Protein AF-A0A166RCP7-F1 (afdb_monomer_lite)

Structure (mmCIF, N/CA/C/O backbone):
data_AF-A0A166RCP7-F1
#
_entry.id   AF-A0A166RCP7-F1
#
loop_
_atom_site.group_PDB
_atom_site.id
_atom_site.type_symbol
_atom_site.label_atom_id
_atom_site.label_alt_id
_atom_site.label_comp_id
_atom_site.label_asym_id
_atom_site.label_entity_id
_atom_site.label_seq_id
_atom_site.pdbx_PDB_ins_code
_atom_site.Cartn_x
_atom_site.Cartn_y
_atom_site.Cartn_z
_atom_site.occupancy
_atom_site.B_iso_or_equiv
_atom_site.auth_seq_id
_atom_site.auth_comp_id
_atom_site.auth_asym_id
_atom_site.auth_atom_id
_atom_site.pdbx_PDB_model_num
ATOM 1 N N . MET A 1 1 ? 8.642 -29.455 25.732 1.00 51.03 1 MET A N 1
ATOM 2 C CA . MET A 1 1 ? 8.238 -28.067 26.055 1.00 51.03 1 MET A CA 1
ATOM 3 C C . MET A 1 1 ? 9.456 -27.176 25.971 1.00 51.03 1 MET A C 1
ATOM 5 O O . MET A 1 1 ? 10.391 -27.361 26.748 1.00 51.03 1 MET A O 1
ATOM 9 N N . THR A 1 2 ? 9.468 -26.268 25.002 1.00 70.94 2 THR A N 1
ATOM 10 C CA . THR A 1 2 ? 10.613 -25.380 24.764 1.00 70.94 2 THR A CA 1
ATOM 11 C C . THR A 1 2 ? 10.552 -24.168 25.699 1.00 70.94 2 THR A C 1
ATOM 13 O O . THR A 1 2 ? 9.529 -23.903 26.333 1.00 70.94 2 THR A O 1
ATOM 16 N N . GLN A 1 3 ? 11.653 -23.428 25.836 1.00 68.94 3 GLN A N 1
ATOM 17 C CA . GLN A 1 3 ? 11.692 -22.219 26.668 1.00 68.94 3 GLN A CA 1
ATOM 18 C C . GLN A 1 3 ? 10.694 -21.146 26.188 1.00 68.94 3 GLN A C 1
ATOM 20 O O . GLN A 1 3 ? 10.140 -20.436 27.023 1.00 68.94 3 GLN A O 1
ATOM 25 N N . GLY A 1 4 ? 10.387 -21.103 24.883 1.00 72.62 4 GLY A N 1
ATOM 26 C CA . GLY A 1 4 ? 9.393 -20.196 24.293 1.00 72.62 4 GLY A CA 1
ATOM 27 C C . GLY A 1 4 ? 7.947 -20.468 24.730 1.00 72.62 4 GLY A C 1
ATOM 28 O O . GLY A 1 4 ? 7.191 -19.526 24.966 1.00 72.62 4 GLY A O 1
ATOM 29 N N . ASP A 1 5 ? 7.578 -21.737 24.946 1.00 70.12 5 ASP A N 1
ATOM 30 C CA . ASP A 1 5 ? 6.219 -22.109 25.380 1.00 70.12 5 ASP A CA 1
ATOM 31 C C . ASP A 1 5 ? 5.887 -21.572 26.781 1.00 70.12 5 ASP A C 1
ATOM 33 O O . ASP A 1 5 ? 4.734 -21.259 27.094 1.00 70.12 5 ASP A O 1
ATOM 37 N N . ARG A 1 6 ? 6.902 -21.458 27.650 1.00 77.12 6 ARG A N 1
ATOM 38 C CA . ARG A 1 6 ? 6.726 -20.990 29.034 1.00 77.12 6 ARG A CA 1
ATOM 39 C C . ARG A 1 6 ? 6.518 -19.481 29.092 1.00 77.12 6 ARG A C 1
ATOM 41 O O . ARG A 1 6 ? 5.675 -19.014 29.856 1.00 77.12 6 ARG A O 1
ATOM 48 N N . THR A 1 7 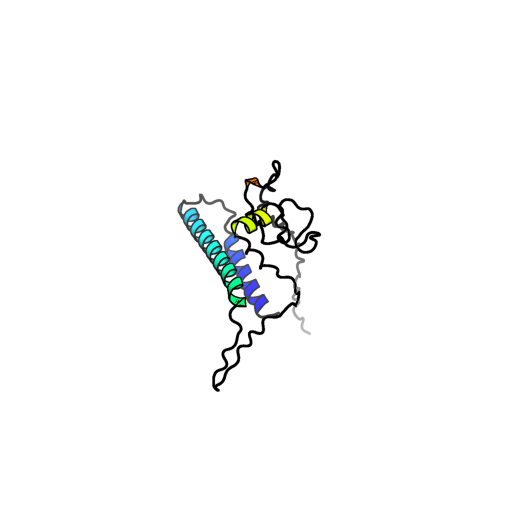? 7.246 -18.722 28.277 1.00 77.69 7 THR A N 1
ATOM 49 C CA . THR A 1 7 ? 7.087 -17.266 28.171 1.00 77.69 7 THR A CA 1
ATOM 50 C C . THR A 1 7 ? 5.742 -16.899 27.559 1.00 77.69 7 THR A C 1
ATOM 52 O O . THR A 1 7 ? 5.064 -16.021 28.088 1.00 77.69 7 THR A O 1
ATOM 55 N N . PHE A 1 8 ? 5.302 -17.619 26.523 1.00 73.75 8 PHE A N 1
ATOM 56 C CA . PHE A 1 8 ? 4.001 -17.378 25.899 1.00 73.75 8 PHE A CA 1
ATOM 57 C C . PHE A 1 8 ? 2.831 -17.665 26.854 1.00 73.75 8 PHE A C 1
ATOM 59 O O . PHE A 1 8 ? 1.933 -16.837 26.996 1.00 73.75 8 PHE A O 1
ATOM 66 N N . LYS A 1 9 ? 2.870 -18.780 27.604 1.00 73.50 9 LYS A N 1
ATOM 67 C CA . LYS A 1 9 ? 1.862 -19.062 28.646 1.00 73.50 9 LYS A CA 1
ATOM 68 C C . LYS A 1 9 ? 1.850 -18.013 29.759 1.00 73.50 9 LYS A C 1
ATOM 70 O O . LYS A 1 9 ? 0.776 -17.620 30.207 1.00 73.50 9 LYS A O 1
ATOM 75 N N . LYS A 1 10 ? 3.019 -17.532 30.197 1.00 76.31 10 LYS A N 1
ATOM 76 C CA . LYS A 1 10 ? 3.109 -16.485 31.228 1.00 76.31 10 LYS A CA 1
ATOM 77 C C . LYS A 1 10 ? 2.517 -15.155 30.745 1.00 76.31 10 LYS A C 1
ATOM 79 O O . LYS A 1 10 ? 1.823 -14.495 31.516 1.00 76.31 10 LYS A O 1
ATOM 84 N N . PHE A 1 11 ? 2.739 -14.807 29.477 1.00 74.56 11 PHE A N 1
ATOM 85 C CA . PHE A 1 11 ? 2.149 -13.632 28.833 1.00 74.56 11 PHE A CA 1
ATOM 86 C C . PHE A 1 11 ? 0.621 -13.749 28.711 1.00 74.56 11 PHE A C 1
ATOM 88 O O . PHE A 1 11 ? -0.098 -12.845 29.133 1.00 74.56 11 PHE A O 1
ATOM 95 N N . MET A 1 12 ? 0.113 -14.897 28.247 1.00 76.56 12 MET A N 1
ATOM 96 C CA . MET A 1 12 ? -1.331 -15.142 28.140 1.00 76.56 12 MET A CA 1
ATOM 97 C C . MET A 1 12 ? -2.045 -15.139 29.502 1.00 76.56 12 MET A C 1
ATOM 99 O O . MET A 1 12 ? -3.155 -14.622 29.599 1.00 76.56 12 MET A O 1
ATOM 103 N N . CYS A 1 13 ? -1.408 -15.625 30.576 1.00 74.12 13 CYS A N 1
ATOM 104 C CA . CYS A 1 13 ? -1.961 -15.503 31.932 1.00 74.12 13 CYS A CA 1
ATOM 105 C C . CYS A 1 13 ? -2.069 -14.045 32.410 1.00 74.12 13 CYS A C 1
ATOM 107 O O . CYS A 1 13 ? -3.037 -13.705 33.086 1.00 74.12 13 CYS A O 1
ATOM 109 N N . HIS A 1 14 ? -1.109 -13.177 32.065 1.00 65.38 14 HIS A N 1
ATOM 110 C CA . HIS A 1 14 ? -1.189 -11.750 32.412 1.00 65.38 14 HIS A CA 1
ATOM 111 C C . HIS A 1 14 ? -2.295 -11.027 31.631 1.00 65.38 14 HIS A C 1
ATOM 113 O O . HIS A 1 14 ? -3.020 -10.219 32.206 1.00 65.38 14 HIS A O 1
ATOM 119 N N . LEU A 1 15 ? -2.476 -11.358 30.350 1.00 65.75 15 LEU A N 1
ATOM 120 C CA . LEU A 1 15 ? -3.559 -10.812 29.522 1.00 65.75 15 LEU A CA 1
ATOM 121 C C . LEU A 1 15 ? -4.949 -11.287 29.964 1.00 65.75 15 LEU A C 1
ATOM 123 O O . LEU A 1 15 ? -5.891 -10.498 29.970 1.00 65.75 15 LEU A O 1
ATOM 127 N N . GLY A 1 16 ? -5.076 -12.553 30.373 1.00 61.12 16 GLY A N 1
ATOM 128 C CA . GLY A 1 16 ? -6.328 -13.099 30.898 1.00 61.12 16 GLY A CA 1
ATOM 129 C C . GLY A 1 16 ? -6.768 -12.415 32.193 1.00 61.12 16 GLY A C 1
ATOM 130 O O . GLY A 1 16 ? -7.925 -12.032 32.313 1.00 61.12 16 GLY A O 1
ATOM 131 N N . ALA A 1 17 ? -5.842 -12.178 33.128 1.00 57.41 17 ALA A N 1
ATOM 132 C CA . ALA A 1 17 ? -6.155 -11.513 34.395 1.00 57.41 17 ALA A CA 1
ATOM 133 C C . ALA A 1 17 ? -6.584 -10.041 34.226 1.00 57.41 17 ALA A C 1
ATOM 135 O O . ALA A 1 17 ? -7.369 -9.540 35.027 1.00 57.41 17 ALA A O 1
ATOM 136 N N . ALA A 1 18 ? -6.120 -9.359 33.173 1.00 57.00 18 ALA A N 1
ATOM 137 C CA . ALA A 1 18 ? -6.492 -7.973 32.894 1.00 57.00 18 ALA A CA 1
ATOM 138 C C . ALA A 1 18 ? -7.896 -7.821 32.270 1.00 57.00 18 ALA A C 1
ATOM 140 O O . ALA A 1 18 ? -8.521 -6.775 32.424 1.00 57.00 18 ALA A O 1
ATOM 141 N N . ASN A 1 19 ? -8.418 -8.852 31.594 1.00 56.25 19 ASN A N 1
ATOM 142 C CA . ASN A 1 19 ? -9.693 -8.768 30.869 1.00 56.25 19 ASN A CA 1
ATOM 143 C C . ASN A 1 19 ? -10.926 -9.210 31.678 1.00 56.25 19 ASN A C 1
ATOM 145 O O . ASN A 1 19 ? -12.051 -8.895 31.289 1.00 56.25 19 ASN A O 1
ATOM 149 N N . THR A 1 20 ? -10.760 -9.886 32.819 1.00 50.34 20 THR A N 1
ATOM 150 C CA . THR A 1 20 ? -11.892 -10.443 33.591 1.00 50.34 20 THR A CA 1
ATOM 151 C C . THR A 1 20 ? -12.658 -9.409 34.434 1.00 50.34 20 THR A C 1
ATOM 153 O O . THR A 1 20 ? -13.700 -9.731 34.994 1.00 50.34 20 THR A O 1
ATOM 156 N N . CYS A 1 21 ? -12.222 -8.146 34.494 1.00 50.62 21 CYS A N 1
ATOM 157 C CA . CYS A 1 21 ? -12.929 -7.087 35.236 1.00 50.62 21 CYS A CA 1
ATOM 158 C C . CYS A 1 21 ? -13.909 -6.245 34.392 1.00 50.62 21 CYS A C 1
ATOM 160 O O . CYS A 1 21 ? -14.470 -5.278 34.901 1.00 50.62 21 CYS A O 1
ATOM 162 N N . LEU A 1 22 ? -14.148 -6.581 33.119 1.00 52.34 22 LEU A N 1
ATOM 163 C CA . LEU A 1 22 ? -14.926 -5.732 32.198 1.00 52.34 22 LEU A CA 1
ATOM 164 C C . LEU A 1 22 ? -16.433 -6.043 32.092 1.00 52.34 22 LEU A C 1
ATOM 166 O O . LEU A 1 22 ? -17.098 -5.465 31.234 1.00 52.34 22 LEU A O 1
ATOM 170 N N . ILE A 1 23 ? -17.001 -6.902 32.950 1.00 53.88 23 ILE A N 1
ATOM 171 C CA . ILE A 1 23 ? -18.429 -7.298 32.860 1.00 53.88 23 ILE A CA 1
ATOM 172 C C . ILE A 1 23 ? -19.357 -6.595 33.867 1.00 53.88 23 ILE A C 1
ATOM 174 O O . ILE A 1 23 ? -20.571 -6.750 33.794 1.00 53.88 23 ILE A O 1
ATOM 178 N N . ALA A 1 24 ? -18.828 -5.771 34.772 1.00 52.94 24 ALA A N 1
ATOM 179 C CA . ALA A 1 24 ? -19.637 -4.867 35.589 1.00 52.94 24 ALA A CA 1
ATOM 180 C C . ALA A 1 24 ? -19.441 -3.457 35.043 1.00 52.94 24 ALA A C 1
ATOM 182 O O . ALA A 1 24 ? -18.377 -2.894 35.248 1.00 52.94 24 ALA A O 1
ATOM 183 N N . THR A 1 25 ? -20.416 -2.911 34.308 1.00 58.22 25 THR A N 1
ATOM 184 C CA . THR A 1 25 ? -20.320 -1.596 33.651 1.00 58.22 25 THR A CA 1
ATOM 185 C C . THR A 1 25 ? -19.985 -0.488 34.658 1.00 58.22 25 THR A C 1
ATOM 187 O O . THR A 1 25 ? -20.889 -0.028 35.365 1.00 58.22 25 THR A O 1
ATOM 190 N N . PRO A 1 26 ? -18.736 0.011 34.721 1.00 53.81 26 PRO A N 1
ATOM 191 C CA . PRO A 1 26 ? -18.435 1.209 35.474 1.00 53.81 26 PRO A CA 1
ATOM 192 C C . PRO A 1 26 ? -18.793 2.391 34.571 1.00 53.81 26 PRO A C 1
ATOM 194 O O . PRO A 1 26 ? -18.581 2.354 33.354 1.00 53.81 26 PRO A O 1
ATOM 197 N N . LYS A 1 27 ? -19.325 3.470 35.147 1.00 57.53 27 LYS A N 1
ATOM 198 C CA . LYS A 1 27 ? -19.347 4.769 34.466 1.00 57.53 27 LYS A CA 1
ATOM 199 C C . LYS A 1 27 ? -17.886 5.119 34.172 1.00 57.53 27 LYS A C 1
ATOM 201 O O . LYS A 1 27 ? -17.192 5.549 35.086 1.00 57.53 27 LYS A O 1
ATOM 206 N N . LYS A 1 28 ? -17.413 4.850 32.948 1.00 53.53 28 LYS A N 1
ATOM 207 C CA . LYS A 1 28 ? -16.032 5.110 32.522 1.00 53.53 28 LYS A CA 1
ATOM 208 C C . LYS A 1 28 ? -15.738 6.577 32.784 1.00 53.53 28 LYS A C 1
ATOM 210 O O . LYS A 1 28 ? -16.261 7.458 32.100 1.00 53.53 28 LYS A O 1
ATOM 215 N N . THR A 1 29 ? -14.963 6.834 33.823 1.00 60.25 29 THR A N 1
ATOM 216 C CA . THR A 1 29 ? -14.491 8.170 34.139 1.00 60.25 29 THR A CA 1
ATOM 217 C C . THR A 1 29 ? -13.557 8.593 33.008 1.00 60.25 29 THR A C 1
ATOM 219 O O . THR A 1 29 ? -12.846 7.784 32.415 1.00 60.25 29 THR A O 1
ATOM 222 N N . GLN A 1 30 ? -13.590 9.872 32.637 1.00 70.06 30 GLN A N 1
ATOM 223 C CA . GLN A 1 30 ? -12.838 10.441 31.508 1.00 70.06 30 GLN A CA 1
ATOM 224 C C . GLN A 1 30 ? -11.327 10.109 31.532 1.00 70.06 30 GLN A C 1
ATOM 226 O O . GLN A 1 30 ? -10.663 10.110 30.493 1.00 70.06 30 GLN A O 1
ATOM 231 N N . THR A 1 31 ? -10.793 9.808 32.716 1.00 71.44 31 THR A N 1
ATOM 232 C CA . THR A 1 31 ? -9.429 9.332 32.970 1.00 71.44 31 THR A CA 1
ATOM 233 C C . THR A 1 31 ? -9.120 7.995 32.297 1.00 71.44 31 THR A C 1
ATOM 235 O O . THR A 1 31 ? -8.039 7.856 31.726 1.00 71.44 31 THR A O 1
ATOM 238 N N . ASP A 1 32 ? -10.073 7.061 32.253 1.00 80.88 32 ASP A N 1
ATOM 239 C CA . ASP A 1 32 ? -9.877 5.738 31.644 1.00 80.88 32 ASP A CA 1
ATOM 240 C C . ASP A 1 32 ? -9.704 5.839 30.127 1.00 80.88 32 ASP A C 1
ATOM 242 O O . ASP A 1 32 ? -8.910 5.118 29.526 1.00 80.88 32 ASP A O 1
ATOM 246 N N . TYR A 1 33 ? -10.404 6.785 29.493 1.00 83.94 33 TYR A N 1
ATOM 247 C CA . TYR A 1 33 ? -10.265 7.015 28.057 1.00 83.94 33 TYR A CA 1
ATOM 248 C C . TYR A 1 33 ? -8.898 7.603 27.693 1.00 83.94 33 TYR A C 1
ATOM 250 O O . TYR A 1 33 ? -8.322 7.235 26.670 1.00 83.94 33 TYR A O 1
ATOM 258 N N . LYS A 1 34 ? -8.359 8.511 28.519 1.00 89.12 34 LYS A N 1
ATOM 259 C CA . LYS A 1 34 ? -7.003 9.036 28.305 1.00 89.12 34 LYS A CA 1
ATOM 260 C C . LYS A 1 34 ? -5.968 7.921 28.424 1.00 89.12 34 LYS A C 1
ATOM 262 O O . LYS A 1 34 ? -5.148 7.789 27.526 1.00 89.12 34 LYS A O 1
ATOM 267 N N . LEU A 1 35 ? -6.066 7.094 29.465 1.00 90.25 35 LEU A N 1
ATOM 268 C CA . LEU A 1 35 ? -5.145 5.979 29.675 1.00 90.25 35 LEU A CA 1
ATOM 269 C C . LEU A 1 35 ? -5.204 4.959 28.529 1.00 90.25 35 LEU A C 1
ATOM 271 O O . LEU A 1 35 ? -4.166 4.535 28.029 1.00 90.25 35 LEU A O 1
ATOM 275 N N . TRP A 1 36 ? -6.408 4.621 28.058 1.00 91.50 36 TRP A N 1
ATOM 276 C CA . TRP A 1 36 ? -6.580 3.726 26.914 1.00 91.50 36 TRP A CA 1
ATOM 277 C C . TRP A 1 36 ? -5.938 4.280 25.636 1.00 91.50 36 TRP A C 1
ATOM 279 O O . TRP A 1 36 ? -5.266 3.538 24.926 1.00 91.50 36 TRP A O 1
ATOM 289 N N . LYS A 1 37 ? -6.087 5.582 25.353 1.00 91.94 37 LYS A N 1
ATOM 290 C CA . LYS A 1 37 ? -5.453 6.200 24.179 1.00 91.94 37 LYS A CA 1
ATOM 291 C C . LYS A 1 37 ? -3.930 6.134 24.236 1.00 91.94 37 LYS A C 1
ATOM 293 O O . LYS A 1 37 ? -3.323 5.754 23.243 1.00 91.94 37 LYS A O 1
ATOM 298 N N . GLU A 1 38 ? -3.330 6.463 25.379 1.00 94.12 38 GLU A N 1
ATOM 299 C CA . GLU A 1 38 ? -1.875 6.345 25.568 1.00 94.12 38 GLU A CA 1
ATOM 300 C C . GLU A 1 38 ? -1.407 4.898 25.359 1.00 94.12 38 GLU A C 1
ATOM 302 O O . GLU A 1 38 ? -0.392 4.644 24.713 1.00 94.12 38 GLU A O 1
ATOM 307 N N . GLN A 1 39 ? -2.189 3.925 25.836 1.00 91.06 39 GLN A N 1
ATOM 308 C CA . GLN A 1 39 ? -1.880 2.514 25.642 1.00 91.06 39 GLN A CA 1
ATOM 309 C C . GLN A 1 39 ? -1.967 2.088 24.167 1.00 91.06 39 GLN A C 1
ATOM 311 O O . GLN A 1 39 ? -1.101 1.349 23.705 1.00 91.06 39 GLN A O 1
ATOM 316 N N . VAL A 1 40 ? -2.968 2.565 23.419 1.00 91.62 40 VAL A N 1
ATOM 317 C CA . VAL A 1 40 ? -3.080 2.321 21.969 1.00 91.62 40 VAL A CA 1
ATOM 318 C C . VAL A 1 40 ? -1.901 2.944 21.220 1.00 91.62 40 VAL A C 1
ATOM 320 O O . VAL A 1 40 ? -1.273 2.255 20.424 1.00 91.62 40 VAL A O 1
ATOM 323 N N . HIS A 1 41 ? -1.538 4.192 21.534 1.00 95.06 41 HIS A N 1
ATOM 324 C CA . HIS A 1 41 ? -0.366 4.850 20.946 1.00 95.06 41 HIS A CA 1
ATOM 325 C C . HIS A 1 41 ? 0.926 4.062 21.196 1.00 95.06 41 HIS A C 1
ATOM 327 O O . HIS A 1 41 ? 1.705 3.841 20.273 1.00 95.06 41 HIS A O 1
ATOM 333 N N . CYS A 1 42 ? 1.122 3.563 22.418 1.00 93.19 42 CYS A N 1
ATOM 334 C CA . CYS A 1 42 ? 2.284 2.745 22.755 1.00 93.19 42 CYS A CA 1
ATOM 335 C C . CYS A 1 42 ? 2.344 1.437 21.939 1.00 93.19 42 CYS A C 1
ATOM 337 O O . CYS A 1 42 ? 3.426 1.005 21.539 1.00 93.19 42 CYS A O 1
ATOM 339 N N . ILE A 1 43 ? 1.192 0.811 21.666 1.00 92.00 43 ILE A N 1
ATOM 340 C CA . ILE A 1 43 ? 1.115 -0.395 20.828 1.00 92.00 43 ILE A CA 1
ATOM 341 C C . ILE A 1 43 ? 1.460 -0.067 19.372 1.00 92.00 43 ILE A C 1
ATOM 343 O O . ILE A 1 43 ? 2.245 -0.798 18.766 1.00 92.00 43 ILE A O 1
ATOM 347 N N . ASP A 1 44 ? 0.923 1.023 18.823 1.00 92.50 44 ASP A N 1
ATOM 348 C CA . ASP A 1 44 ? 1.220 1.449 17.452 1.00 92.50 44 ASP A CA 1
ATOM 349 C C . ASP A 1 44 ? 2.716 1.751 17.273 1.00 92.50 44 ASP A C 1
ATOM 351 O O . ASP A 1 44 ? 3.338 1.251 16.332 1.00 92.50 44 ASP A O 1
ATOM 355 N N . ASP A 1 45 ? 3.333 2.467 18.218 1.00 90.69 45 ASP A N 1
ATOM 356 C CA . ASP A 1 45 ? 4.774 2.747 18.208 1.00 90.69 45 ASP A CA 1
ATOM 357 C C . ASP A 1 45 ? 5.612 1.460 18.252 1.00 90.69 45 ASP A C 1
ATOM 359 O O . ASP A 1 45 ? 6.603 1.321 17.523 1.00 90.69 45 ASP A O 1
ATOM 363 N N . LEU A 1 46 ? 5.200 0.477 19.061 1.00 91.75 46 LEU A N 1
ATOM 364 C CA . LEU A 1 46 ? 5.855 -0.830 19.130 1.00 91.75 46 LEU A CA 1
ATOM 365 C C . LEU A 1 46 ? 5.752 -1.578 17.791 1.00 91.75 46 LEU A C 1
ATOM 367 O O . LEU A 1 46 ? 6.742 -2.146 17.323 1.00 91.75 46 LEU A O 1
ATOM 371 N N . LEU A 1 47 ? 4.581 -1.561 17.148 1.00 89.56 47 LEU A N 1
ATOM 372 C CA . LEU A 1 47 ? 4.371 -2.194 15.843 1.00 89.56 47 LEU A CA 1
ATOM 373 C C . LEU A 1 47 ? 5.216 -1.527 14.749 1.00 89.56 47 LEU A C 1
ATOM 375 O O . LEU A 1 47 ? 5.864 -2.225 13.962 1.00 89.56 47 LEU A O 1
ATOM 379 N N . ILE A 1 48 ? 5.290 -0.193 14.737 1.00 89.75 48 ILE A N 1
ATOM 380 C CA . ILE A 1 48 ? 6.148 0.572 13.820 1.00 89.75 48 ILE A CA 1
ATOM 381 C C . ILE A 1 48 ? 7.625 0.221 14.051 1.00 89.75 48 ILE A C 1
ATOM 383 O O . ILE A 1 48 ? 8.376 -0.01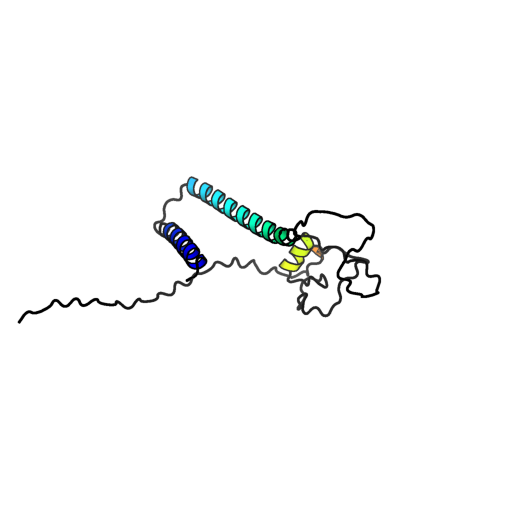5 13.095 1.00 89.75 48 ILE A O 1
ATOM 387 N N . GLN A 1 49 ? 8.056 0.129 15.311 1.00 86.38 49 GLN A N 1
ATOM 388 C CA . GLN A 1 49 ? 9.426 -0.250 15.655 1.00 86.38 49 GLN A CA 1
ATOM 389 C C . GLN A 1 49 ? 9.750 -1.684 15.208 1.00 86.38 49 GLN A C 1
ATOM 391 O O . GLN A 1 49 ? 10.830 -1.939 14.672 1.00 86.38 49 GLN A O 1
ATOM 396 N N . MET A 1 50 ? 8.823 -2.629 15.378 1.00 82.69 50 MET A N 1
ATOM 397 C CA . MET A 1 50 ? 9.007 -4.006 14.913 1.00 82.69 50 MET A CA 1
ATOM 398 C C . MET A 1 50 ? 9.124 -4.082 13.388 1.00 82.69 50 MET A C 1
ATOM 400 O O . MET A 1 50 ? 10.036 -4.737 12.874 1.00 82.69 50 MET A O 1
ATOM 404 N N . TYR A 1 51 ? 8.253 -3.375 12.665 1.00 74.31 51 TYR A N 1
ATOM 405 C CA . TYR A 1 51 ? 8.268 -3.337 11.203 1.00 74.31 51 TYR A CA 1
ATOM 406 C C . TYR A 1 51 ? 9.578 -2.744 10.663 1.00 74.31 51 TYR A C 1
ATOM 408 O O . TYR A 1 51 ? 10.251 -3.346 9.826 1.00 74.31 51 TYR A O 1
ATOM 416 N N . THR A 1 52 ? 10.004 -1.601 11.205 1.00 74.56 52 THR A N 1
ATOM 417 C CA . THR A 1 52 ? 11.262 -0.946 10.807 1.00 74.56 52 THR A CA 1
ATOM 418 C C . THR A 1 52 ? 12.496 -1.789 11.143 1.00 74.56 52 THR A C 1
ATOM 420 O O . THR A 1 52 ? 13.416 -1.898 10.328 1.00 74.56 52 THR A O 1
ATOM 423 N N . ARG A 1 53 ? 12.516 -2.459 12.303 1.00 76.50 53 ARG A N 1
ATOM 424 C CA . ARG A 1 53 ? 13.616 -3.352 12.701 1.00 76.50 53 ARG A CA 1
ATOM 425 C C . ARG A 1 53 ? 13.729 -4.582 11.798 1.00 76.50 53 ARG A C 1
ATOM 427 O O . ARG A 1 53 ? 14.848 -4.976 11.469 1.00 76.50 53 ARG A O 1
ATOM 434 N N . SER A 1 54 ? 12.605 -5.145 11.351 1.00 70.56 54 SER A N 1
ATOM 435 C CA . SER A 1 54 ? 12.586 -6.276 10.411 1.00 70.56 54 SER A CA 1
ATOM 436 C C . SER A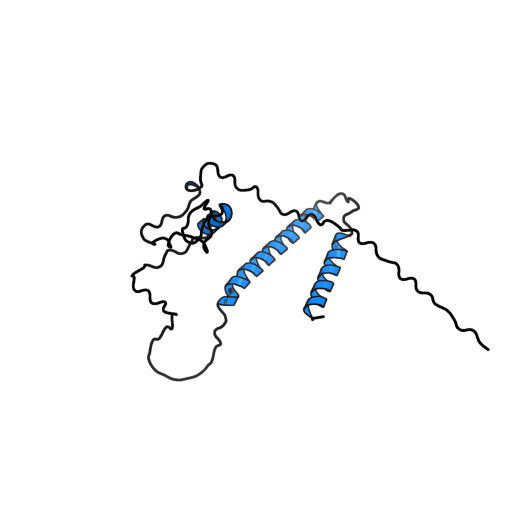 1 54 ? 13.205 -5.925 9.051 1.00 70.56 54 SER A C 1
ATOM 438 O O . SER A 1 54 ? 13.837 -6.775 8.428 1.00 70.56 54 SER A O 1
ATOM 440 N N . CYS A 1 55 ? 13.081 -4.675 8.598 1.00 61.59 55 CYS A N 1
ATOM 441 C CA . CYS A 1 55 ? 13.690 -4.212 7.347 1.00 61.59 55 CYS A CA 1
ATOM 442 C C . CYS A 1 55 ? 15.208 -3.990 7.470 1.00 61.59 55 CYS A C 1
ATOM 444 O O . CYS A 1 55 ? 15.952 -4.226 6.518 1.00 61.59 55 CYS A O 1
ATOM 446 N N . ASN A 1 56 ? 15.682 -3.579 8.650 1.00 56.06 56 ASN A N 1
ATOM 447 C CA . ASN A 1 56 ? 17.091 -3.243 8.874 1.00 56.06 56 ASN A CA 1
ATOM 448 C C . ASN A 1 56 ? 17.974 -4.452 9.233 1.00 56.06 56 ASN A C 1
ATOM 450 O O . ASN A 1 56 ? 19.179 -4.418 8.978 1.00 56.06 56 ASN A O 1
ATOM 454 N N . ALA A 1 57 ? 17.404 -5.538 9.767 1.00 52.19 57 ALA A N 1
ATOM 455 C CA . ALA A 1 57 ? 18.159 -6.746 10.123 1.00 52.19 57 ALA A CA 1
ATOM 456 C C . ALA A 1 57 ? 18.826 -7.437 8.913 1.00 52.19 57 ALA A C 1
ATOM 458 O O . ALA A 1 57 ? 19.850 -8.093 9.073 1.00 52.19 57 ALA A O 1
ATOM 459 N N . ASN A 1 58 ? 18.325 -7.213 7.693 1.00 52.84 58 ASN A N 1
ATOM 460 C CA . ASN A 1 58 ? 18.903 -7.772 6.464 1.00 52.84 58 ASN A CA 1
ATOM 461 C C . ASN A 1 58 ? 20.140 -7.010 5.945 1.00 52.84 58 ASN A C 1
ATOM 463 O O . ASN A 1 58 ? 20.736 -7.424 4.954 1.00 52.84 58 ASN A O 1
ATOM 467 N N . ARG A 1 59 ? 20.537 -5.895 6.579 1.00 51.09 59 ARG A N 1
ATOM 468 C CA . ARG A 1 59 ? 21.728 -5.113 6.188 1.00 51.09 59 ARG A CA 1
ATOM 469 C C . ARG A 1 59 ? 22.956 -5.337 7.072 1.00 51.09 59 ARG A C 1
ATOM 471 O O . ARG A 1 59 ? 24.030 -4.874 6.705 1.00 51.09 59 ARG A O 1
ATOM 478 N N . ALA A 1 60 ? 22.829 -6.029 8.203 1.00 49.78 60 ALA A N 1
ATOM 479 C CA . ALA A 1 60 ? 23.874 -6.100 9.230 1.00 49.78 60 ALA A CA 1
ATOM 480 C C . ALA A 1 60 ? 24.477 -7.506 9.414 1.00 49.78 60 ALA A C 1
ATOM 482 O O . ALA A 1 60 ? 24.827 -7.897 10.524 1.00 49.78 60 ALA A O 1
ATOM 483 N N . THR A 1 61 ? 24.619 -8.282 8.336 1.00 50.12 61 THR A N 1
ATOM 484 C CA . THR A 1 61 ? 25.363 -9.555 8.364 1.00 50.12 61 THR A CA 1
ATOM 485 C C . THR A 1 61 ? 26.439 -9.575 7.284 1.00 50.12 61 THR A C 1
ATOM 487 O O . THR A 1 61 ? 26.423 -10.381 6.362 1.00 50.12 61 THR A O 1
ATOM 490 N N . THR A 1 62 ? 27.408 -8.674 7.414 1.00 51.12 62 THR A N 1
ATOM 491 C CA . THR A 1 62 ? 28.765 -8.900 6.905 1.00 51.12 62 THR A CA 1
ATOM 492 C C . THR A 1 62 ? 29.698 -8.850 8.110 1.00 51.12 62 THR A C 1
ATOM 494 O O . THR A 1 62 ? 29.831 -7.777 8.703 1.00 51.12 62 THR A O 1
ATOM 497 N N . PRO A 1 63 ? 30.284 -9.980 8.542 1.00 46.97 63 PRO A N 1
ATOM 498 C CA . PRO A 1 63 ? 31.184 -9.985 9.682 1.00 46.97 63 PRO A CA 1
ATOM 499 C C . PRO A 1 63 ? 32.464 -9.223 9.329 1.00 46.97 63 PRO A C 1
ATOM 501 O O . PRO A 1 63 ? 33.093 -9.465 8.299 1.00 46.97 63 PRO A O 1
ATOM 504 N N . ALA A 1 64 ? 32.823 -8.290 10.206 1.00 53.31 64 ALA A N 1
ATOM 505 C CA . ALA A 1 64 ? 34.110 -7.623 10.214 1.00 53.31 64 ALA A CA 1
ATOM 506 C C . ALA A 1 64 ? 35.199 -8.649 10.565 1.00 53.31 64 ALA A C 1
ATOM 508 O O . ALA A 1 64 ? 35.263 -9.125 11.697 1.00 53.31 64 ALA A O 1
ATOM 509 N N . ALA A 1 65 ? 36.032 -8.996 9.586 1.00 47.19 65 ALA A N 1
ATOM 510 C CA . ALA A 1 65 ? 37.317 -9.642 9.812 1.00 47.19 65 ALA A CA 1
ATOM 511 C C . ALA A 1 65 ? 38.416 -8.617 9.522 1.00 47.19 65 ALA A C 1
ATOM 513 O O . ALA A 1 65 ? 38.524 -8.075 8.421 1.00 47.19 65 ALA A O 1
ATOM 514 N N . GLU A 1 66 ? 39.175 -8.321 10.567 1.00 49.00 66 GLU A N 1
ATOM 515 C CA . GLU A 1 66 ? 40.290 -7.390 10.599 1.00 49.00 66 GLU A CA 1
ATOM 516 C C . GLU A 1 66 ? 41.566 -8.020 10.007 1.00 49.00 66 GLU A C 1
ATOM 518 O O . GLU A 1 66 ? 41.816 -9.214 10.158 1.00 49.00 66 GLU A O 1
ATOM 523 N N . LEU A 1 67 ? 42.398 -7.142 9.437 1.00 49.47 67 LEU A N 1
ATOM 524 C CA . LEU A 1 67 ? 43.850 -7.231 9.214 1.00 49.47 67 LEU A CA 1
ATOM 525 C C . LEU A 1 67 ? 44.424 -7.879 7.930 1.00 49.47 67 LEU A C 1
ATOM 527 O O . LEU A 1 67 ? 44.709 -9.066 7.830 1.00 49.47 67 LEU A O 1
ATOM 531 N N . ALA A 1 68 ? 44.826 -6.942 7.057 1.00 54.03 68 ALA A N 1
ATOM 532 C CA . ALA A 1 68 ? 46.133 -6.844 6.394 1.00 54.03 68 ALA A CA 1
ATOM 533 C C . ALA A 1 68 ? 46.400 -7.683 5.126 1.00 54.03 68 ALA A C 1
ATOM 535 O O . ALA A 1 68 ? 46.870 -8.813 5.189 1.00 54.03 68 ALA A O 1
ATOM 536 N N . ARG A 1 69 ? 46.322 -7.022 3.958 1.00 47.00 69 ARG A N 1
ATOM 537 C CA . ARG A 1 69 ? 47.487 -6.587 3.144 1.00 47.00 69 ARG A CA 1
ATOM 538 C C . ARG A 1 69 ? 47.029 -6.054 1.776 1.00 47.00 69 ARG A C 1
ATOM 540 O O . ARG A 1 69 ? 46.463 -6.771 0.967 1.00 47.00 69 ARG A O 1
ATOM 547 N N . LYS A 1 70 ? 47.330 -4.774 1.540 1.00 55.81 70 LYS A N 1
ATOM 548 C CA . LYS A 1 70 ? 47.925 -4.207 0.317 1.00 55.81 70 LYS A CA 1
ATOM 549 C C . LYS A 1 70 ? 47.772 -5.025 -0.986 1.00 55.81 70 LYS A C 1
ATOM 551 O O . LYS A 1 70 ? 48.582 -5.908 -1.237 1.00 55.81 70 LYS A O 1
ATOM 556 N N . ASN A 1 71 ? 46.811 -4.638 -1.830 1.00 49.56 71 ASN A N 1
ATOM 557 C CA . ASN A 1 71 ? 46.972 -4.246 -3.245 1.00 49.56 71 ASN A CA 1
ATOM 558 C C . ASN A 1 71 ? 45.670 -4.454 -4.035 1.00 49.56 71 ASN A C 1
ATOM 560 O O . ASN A 1 71 ? 45.097 -5.534 -4.036 1.00 49.56 71 ASN A O 1
ATOM 564 N N . ASN A 1 72 ? 45.259 -3.386 -4.722 1.00 52.84 72 ASN A N 1
ATOM 565 C CA . ASN A 1 72 ? 44.672 -3.365 -6.062 1.00 52.84 72 ASN A CA 1
ATOM 566 C C . ASN A 1 72 ? 43.902 -4.619 -6.523 1.00 52.84 72 ASN A C 1
ATOM 568 O O . ASN A 1 72 ? 44.512 -5.574 -6.985 1.00 52.84 72 ASN A O 1
ATOM 572 N N . MET A 1 73 ? 42.569 -4.556 -6.502 1.00 45.56 73 MET A N 1
ATOM 573 C CA . MET A 1 73 ? 41.706 -4.870 -7.654 1.00 45.56 73 MET A CA 1
ATOM 574 C C . MET A 1 73 ? 40.241 -4.803 -7.224 1.00 45.56 73 MET A C 1
ATOM 576 O O . MET A 1 73 ? 39.775 -5.549 -6.366 1.00 45.56 73 MET A O 1
ATOM 580 N N . SER A 1 74 ? 39.512 -3.877 -7.837 1.00 52.12 74 SER A N 1
ATOM 581 C CA . SER A 1 74 ? 38.059 -3.811 -7.808 1.00 52.12 74 SER A CA 1
ATOM 582 C C . SER A 1 74 ? 37.471 -5.149 -8.254 1.00 52.12 74 SER A C 1
ATOM 584 O O . SER A 1 74 ? 37.687 -5.537 -9.393 1.00 52.12 74 SER A O 1
ATOM 586 N N . ASN A 1 75 ? 36.707 -5.822 -7.394 1.00 43.00 75 ASN A N 1
ATOM 587 C CA . ASN A 1 75 ? 35.765 -6.860 -7.808 1.00 43.00 75 ASN A CA 1
ATOM 588 C C . ASN A 1 75 ? 34.527 -6.805 -6.905 1.00 43.00 75 ASN A C 1
ATOM 590 O O . ASN A 1 75 ? 34.431 -7.446 -5.862 1.00 43.00 75 ASN A O 1
ATOM 594 N N . THR A 1 76 ? 33.561 -5.994 -7.324 1.00 44.72 76 THR A N 1
ATOM 595 C CA . THR A 1 76 ? 32.166 -6.077 -6.903 1.00 44.72 76 THR A CA 1
ATOM 596 C C . THR A 1 76 ? 31.578 -7.372 -7.460 1.00 44.72 76 THR A C 1
ATOM 598 O O . THR A 1 76 ? 31.154 -7.429 -8.613 1.00 44.72 76 THR A O 1
ATOM 601 N N . SER A 1 77 ? 31.501 -8.414 -6.633 1.00 47.12 77 SER A N 1
ATOM 602 C CA . SER A 1 77 ? 30.693 -9.609 -6.908 1.00 47.12 77 SER A CA 1
ATOM 603 C C . SER A 1 77 ? 29.211 -9.272 -6.749 1.00 47.12 77 SER A C 1
ATOM 605 O O . SER A 1 77 ? 28.538 -9.690 -5.813 1.00 47.12 77 SER A O 1
ATOM 607 N N . SER A 1 78 ? 28.710 -8.452 -7.670 1.00 47.84 78 SER A N 1
ATOM 608 C CA . SER A 1 78 ? 27.290 -8.386 -7.979 1.00 47.84 78 SER A CA 1
ATOM 609 C C . SER A 1 78 ? 26.943 -9.705 -8.650 1.00 47.84 78 SER A C 1
ATOM 611 O O . SER A 1 78 ? 27.572 -10.053 -9.650 1.00 47.84 78 SER A O 1
ATOM 613 N N . SER A 1 79 ? 25.977 -10.444 -8.110 1.00 46.06 79 SER A N 1
ATOM 614 C CA . SER A 1 79 ? 25.381 -11.607 -8.762 1.00 46.06 79 SER A CA 1
ATOM 615 C C . SER A 1 79 ? 24.854 -11.158 -10.123 1.00 46.06 79 SER A C 1
ATOM 617 O O . SER A 1 79 ? 23.788 -10.559 -10.251 1.00 46.06 79 SER A O 1
ATOM 619 N N . LYS A 1 80 ? 25.689 -11.358 -11.138 1.00 45.66 80 LYS A N 1
ATOM 620 C CA . LYS A 1 80 ? 25.463 -10.978 -12.519 1.00 45.66 80 LYS A CA 1
ATOM 621 C C . LYS A 1 80 ? 24.493 -12.003 -13.085 1.00 45.66 80 LYS A C 1
ATOM 623 O O . LYS A 1 80 ? 24.911 -13.039 -13.589 1.00 45.66 80 LYS A O 1
ATOM 628 N N . SER A 1 81 ? 23.195 -11.722 -13.003 1.00 46.88 81 SER A N 1
ATOM 629 C CA . SER A 1 81 ? 22.278 -12.259 -14.000 1.00 46.88 81 SER A CA 1
ATOM 630 C C . SER A 1 81 ? 22.654 -11.591 -15.320 1.00 46.88 81 SER A C 1
ATOM 632 O O . SER A 1 81 ? 22.325 -10.441 -15.606 1.00 46.88 81 SER A O 1
ATOM 634 N N . THR A 1 82 ? 23.469 -12.289 -16.103 1.00 44.84 82 THR A N 1
ATOM 635 C CA . THR A 1 82 ? 23.721 -11.958 -17.499 1.00 44.84 82 THR A CA 1
ATOM 636 C C . THR A 1 82 ? 22.401 -12.049 -18.247 1.00 44.84 82 THR A C 1
ATOM 638 O O . THR A 1 82 ? 21.988 -13.126 -18.662 1.00 44.84 82 THR A O 1
ATOM 641 N N . ASN A 1 83 ? 21.742 -10.909 -18.418 1.00 46.41 83 ASN A N 1
ATOM 642 C CA . ASN A 1 83 ? 20.862 -10.702 -19.550 1.00 46.41 83 ASN A CA 1
ATOM 643 C C . ASN A 1 83 ? 21.343 -9.431 -20.253 1.00 46.41 83 ASN A C 1
ATOM 645 O O . ASN A 1 83 ? 21.174 -8.318 -19.760 1.00 46.41 83 ASN A O 1
ATOM 649 N N . THR A 1 84 ? 22.053 -9.627 -21.358 1.00 44.16 84 THR A N 1
ATOM 650 C CA . THR A 1 84 ? 22.709 -8.619 -22.200 1.00 44.16 84 THR A CA 1
ATOM 651 C C . THR A 1 84 ? 21.704 -7.840 -23.042 1.00 44.16 84 THR A C 1
ATOM 653 O O . THR A 1 84 ? 21.841 -7.739 -24.252 1.00 44.16 84 THR A O 1
ATOM 656 N N . ASN A 1 85 ? 20.701 -7.259 -22.392 1.00 50.56 85 ASN A N 1
ATOM 657 C CA . ASN A 1 85 ? 19.848 -6.240 -22.980 1.00 50.56 85 ASN A CA 1
ATOM 658 C C . ASN A 1 85 ? 19.994 -5.015 -22.087 1.00 50.56 85 ASN A C 1
ATOM 660 O O . ASN A 1 85 ? 19.799 -5.140 -20.879 1.00 50.56 85 ASN A O 1
ATOM 664 N N . GLY A 1 86 ? 20.369 -3.865 -22.650 1.00 53.31 86 GLY A N 1
ATOM 665 C CA . GLY A 1 86 ? 20.540 -2.586 -21.951 1.00 53.31 86 GLY A CA 1
ATOM 666 C C . GLY A 1 86 ? 19.242 -2.065 -21.327 1.00 53.31 86 GLY A C 1
ATOM 667 O O . GLY A 1 86 ? 18.726 -1.030 -21.726 1.00 53.31 86 GLY A O 1
ATOM 668 N N . ARG A 1 87 ? 18.683 -2.802 -20.364 1.00 57.06 87 ARG A N 1
ATOM 669 C CA . ARG A 1 87 ? 17.510 -2.425 -19.590 1.00 57.06 87 ARG A CA 1
ATOM 670 C C . ARG A 1 87 ? 17.983 -1.513 -18.474 1.00 57.06 87 ARG A C 1
ATOM 672 O O . ARG A 1 87 ? 18.533 -1.960 -17.468 1.00 57.06 87 ARG A O 1
ATOM 679 N N . THR A 1 88 ? 17.764 -0.222 -18.680 1.00 61.59 88 THR A N 1
ATOM 680 C CA . THR A 1 88 ? 17.720 0.789 -17.628 1.00 61.59 88 THR A CA 1
ATOM 681 C C . THR A 1 88 ? 16.929 0.212 -16.458 1.00 61.59 88 THR A C 1
ATOM 683 O O . THR A 1 88 ? 15.820 -0.292 -16.655 1.00 61.59 88 THR A O 1
ATOM 686 N N . LYS A 1 89 ? 17.523 0.201 -15.259 1.00 65.38 89 LYS A N 1
ATOM 687 C CA . LYS A 1 89 ? 16.850 -0.320 -14.064 1.00 65.38 89 LYS A CA 1
ATOM 688 C C . LYS A 1 89 ? 15.489 0.378 -13.945 1.00 65.38 89 LYS A C 1
ATOM 690 O O . LYS A 1 89 ? 15.468 1.608 -14.039 1.00 65.38 89 LYS A O 1
ATOM 695 N N . PRO A 1 90 ? 14.379 -0.364 -13.792 1.00 65.50 90 PRO A N 1
ATOM 696 C CA . PRO A 1 90 ? 13.083 0.269 -13.636 1.00 65.50 90 PRO A CA 1
ATOM 697 C C . PRO A 1 90 ? 13.109 1.172 -12.392 1.00 65.50 90 PRO A C 1
ATOM 699 O O . PRO A 1 90 ? 13.797 0.837 -11.418 1.00 65.50 90 PRO A O 1
ATOM 702 N N . PRO A 1 91 ? 12.409 2.318 -12.428 1.00 71.06 91 PRO A N 1
ATOM 703 C CA . PRO A 1 91 ? 12.259 3.193 -11.275 1.00 71.06 91 PRO A CA 1
ATOM 704 C C . PRO A 1 91 ? 11.784 2.414 -10.048 1.00 71.06 91 PRO A C 1
ATOM 706 O O . PRO A 1 91 ? 11.001 1.467 -10.153 1.00 71.06 91 PRO A O 1
ATOM 709 N N . LEU A 1 92 ? 12.288 2.800 -8.876 1.00 85.19 92 LEU A N 1
ATOM 710 C CA . LEU A 1 92 ? 11.831 2.221 -7.621 1.00 85.19 92 LEU A CA 1
ATOM 711 C C . LEU A 1 92 ? 10.395 2.688 -7.363 1.00 85.19 92 LEU A C 1
ATOM 713 O O . LEU A 1 92 ? 10.140 3.889 -7.373 1.00 85.19 92 LEU A O 1
ATOM 717 N N . LEU A 1 93 ? 9.489 1.743 -7.104 1.00 90.19 93 LEU A N 1
ATOM 718 C CA . LEU A 1 93 ? 8.104 2.040 -6.743 1.00 90.19 93 LEU A CA 1
ATOM 719 C C . LEU A 1 93 ? 8.042 2.985 -5.546 1.00 90.19 93 LEU A C 1
ATOM 721 O O . LEU A 1 93 ? 8.634 2.716 -4.496 1.00 90.19 93 LEU A O 1
ATOM 725 N N . THR A 1 94 ? 7.279 4.063 -5.680 1.00 91.69 94 THR A N 1
ATOM 726 C CA . THR A 1 94 ? 7.064 5.002 -4.582 1.00 91.69 94 THR A CA 1
ATOM 727 C C . THR A 1 94 ? 6.159 4.384 -3.509 1.00 91.69 94 THR A C 1
ATOM 729 O O . THR A 1 94 ? 5.417 3.421 -3.732 1.00 91.69 94 THR A O 1
ATOM 732 N N . ALA A 1 95 ? 6.191 4.940 -2.295 1.00 92.19 95 ALA A N 1
ATOM 733 C CA . ALA A 1 95 ? 5.323 4.481 -1.208 1.00 92.19 95 ALA A CA 1
ATOM 734 C C . ALA A 1 95 ? 3.827 4.647 -1.544 1.00 92.19 95 ALA A C 1
ATOM 736 O O . ALA A 1 95 ? 3.015 3.806 -1.166 1.00 92.19 95 ALA A O 1
ATOM 737 N N . LYS A 1 96 ? 3.465 5.700 -2.291 1.00 92.62 96 LYS A N 1
ATOM 738 C CA . LYS A 1 96 ? 2.078 5.976 -2.697 1.00 92.62 96 LYS A CA 1
ATOM 739 C C . LYS A 1 96 ? 1.551 4.902 -3.643 1.00 92.62 96 LYS A C 1
ATOM 741 O O . LYS A 1 96 ? 0.453 4.393 -3.444 1.00 92.62 96 LYS A O 1
ATOM 746 N N . GLU A 1 97 ? 2.361 4.514 -4.619 1.00 94.06 97 GLU A N 1
ATOM 747 C CA . GLU A 1 97 ? 2.001 3.480 -5.590 1.00 94.06 97 GLU A CA 1
ATOM 748 C C . GLU A 1 97 ? 1.872 2.115 -4.927 1.00 94.06 97 GLU A C 1
ATOM 750 O O . GLU A 1 97 ? 0.928 1.387 -5.215 1.00 94.06 97 GLU A O 1
ATOM 755 N N . ASN A 1 98 ? 2.754 1.794 -3.973 1.00 94.88 98 ASN A N 1
ATOM 756 C CA . ASN A 1 98 ? 2.610 0.580 -3.170 1.00 94.88 98 ASN A CA 1
ATOM 757 C C . ASN A 1 98 ? 1.259 0.543 -2.447 1.00 94.88 98 ASN A C 1
ATOM 759 O O . ASN A 1 98 ? 0.567 -0.470 -2.505 1.00 94.88 98 ASN A O 1
ATOM 763 N N . VAL A 1 99 ? 0.846 1.645 -1.813 1.00 94.44 99 VAL A N 1
ATOM 764 C CA . VAL A 1 99 ? -0.461 1.720 -1.140 1.00 94.44 99 VAL A CA 1
ATOM 765 C C . VAL A 1 99 ? -1.610 1.525 -2.132 1.00 94.44 99 VAL A C 1
ATOM 767 O O . VAL A 1 99 ? -2.549 0.794 -1.822 1.00 94.44 99 VAL A O 1
ATOM 770 N N . LEU A 1 100 ? -1.540 2.118 -3.329 1.00 94.19 100 LEU A N 1
ATOM 771 C CA . LEU A 1 100 ? -2.558 1.927 -4.369 1.00 94.19 100 LEU A CA 1
ATOM 772 C C . LEU A 1 100 ? -2.615 0.472 -4.853 1.00 94.19 100 LEU A C 1
ATOM 774 O O . LEU A 1 100 ? -3.690 -0.121 -4.890 1.00 94.19 100 LEU A O 1
ATOM 778 N N . LEU A 1 101 ? -1.473 -0.137 -5.162 1.00 94.56 101 LEU A N 1
ATOM 779 C CA . LEU A 1 101 ? -1.414 -1.529 -5.608 1.00 94.56 101 LEU A CA 1
ATOM 780 C C . LEU A 1 101 ? -1.950 -2.489 -4.537 1.00 94.56 101 LEU A C 1
ATOM 782 O O . LEU A 1 101 ? -2.700 -3.401 -4.867 1.00 94.56 101 LEU A O 1
ATOM 786 N N . ILE A 1 102 ? -1.651 -2.264 -3.254 1.00 92.81 102 ILE A N 1
ATOM 787 C CA . ILE A 1 102 ? -2.223 -3.067 -2.160 1.00 92.81 102 ILE A CA 1
ATOM 788 C C . ILE A 1 102 ? -3.741 -2.871 -2.090 1.00 92.81 102 ILE A C 1
ATOM 790 O O . ILE A 1 102 ? -4.494 -3.843 -2.083 1.00 92.81 102 ILE A O 1
ATOM 794 N N . LYS A 1 103 ? -4.189 -1.612 -2.051 1.00 92.44 103 LYS A N 1
ATOM 795 C CA . LYS A 1 103 ? -5.591 -1.248 -1.816 1.00 92.44 103 LYS A CA 1
ATOM 796 C C . LYS A 1 103 ? -6.530 -1.692 -2.936 1.00 92.44 103 LYS A C 1
ATOM 798 O O . LYS A 1 103 ? -7.680 -2.018 -2.665 1.00 92.44 103 LYS A O 1
ATOM 803 N N . TYR A 1 104 ? -6.050 -1.683 -4.174 1.00 92.50 104 TYR A N 1
ATOM 804 C CA . TYR A 1 104 ? -6.840 -1.989 -5.368 1.00 92.50 104 TYR A CA 1
ATOM 805 C C . TYR A 1 104 ? -6.462 -3.338 -5.992 1.00 92.50 104 TYR A C 1
ATOM 807 O O . TYR A 1 104 ? -6.680 -3.545 -7.186 1.00 92.50 104 TYR A O 1
ATOM 815 N N . HIS A 1 105 ? -5.854 -4.237 -5.203 1.00 91.81 105 HIS A N 1
ATOM 816 C CA . HIS A 1 105 ? -5.402 -5.563 -5.642 1.00 91.81 105 HIS A CA 1
ATOM 817 C C . HIS A 1 105 ? -4.627 -5.533 -6.975 1.00 91.81 105 HIS A C 1
ATOM 819 O O . HIS A 1 105 ? -4.814 -6.368 -7.859 1.00 91.81 105 HIS A O 1
ATOM 825 N N . GLY A 1 106 ? -3.766 -4.531 -7.130 1.00 94.12 106 GLY A N 1
ATOM 826 C CA . GLY A 1 106 ? -2.936 -4.335 -8.304 1.00 94.12 106 GLY A CA 1
ATOM 827 C C . GLY A 1 106 ? -1.729 -5.271 -8.351 1.00 94.12 106 GLY A C 1
ATOM 828 O O . GLY A 1 106 ? -1.282 -5.840 -7.353 1.00 94.12 106 GLY A O 1
ATOM 829 N N . CYS A 1 107 ? -1.166 -5.414 -9.547 1.00 95.44 107 CYS A N 1
ATOM 830 C CA . CYS A 1 107 ? 0.023 -6.224 -9.774 1.00 95.44 107 CYS A CA 1
ATOM 831 C C . CYS A 1 107 ? 1.293 -5.374 -9.645 1.00 95.44 107 CYS A C 1
ATOM 833 O O . CYS A 1 107 ? 1.467 -4.411 -10.385 1.00 95.44 107 CYS A O 1
ATOM 835 N N . PHE A 1 108 ? 2.242 -5.767 -8.791 1.00 93.75 108 PHE A N 1
ATOM 836 C CA . PHE A 1 108 ? 3.507 -5.030 -8.619 1.00 93.75 108 PHE A CA 1
ATOM 837 C C . PHE A 1 108 ? 4.503 -5.238 -9.766 1.00 93.75 108 PHE A C 1
ATOM 839 O O . PHE A 1 108 ? 5.479 -4.504 -9.871 1.00 93.75 108 PHE A O 1
ATOM 846 N N . LYS A 1 109 ? 4.286 -6.242 -10.626 1.00 92.88 109 LYS A N 1
ATOM 847 C CA . LYS A 1 109 ? 5.157 -6.507 -11.781 1.00 92.88 109 LYS A CA 1
ATOM 848 C C . LYS A 1 109 ? 4.796 -5.619 -12.972 1.00 92.88 109 LYS A C 1
ATOM 850 O O . LYS A 1 109 ? 5.673 -5.009 -13.578 1.00 92.88 109 LYS A O 1
ATOM 855 N N . CYS A 1 110 ? 3.501 -5.549 -13.281 1.00 92.56 110 CYS A N 1
ATOM 856 C CA . CYS A 1 110 ? 2.965 -4.771 -14.395 1.00 92.56 110 CYS A CA 1
ATOM 857 C C . CYS A 1 110 ? 2.225 -3.504 -13.954 1.00 92.56 110 CYS A C 1
ATOM 859 O O . CYS A 1 110 ? 1.455 -2.969 -14.733 1.00 92.56 110 CYS A O 1
ATOM 861 N N . LEU A 1 111 ? 2.388 -3.074 -12.701 1.00 92.75 111 LEU A N 1
ATOM 862 C CA . LEU A 1 111 ? 1.910 -1.797 -12.158 1.00 92.75 111 LEU A CA 1
ATOM 863 C C . LEU A 1 111 ? 0.488 -1.397 -12.579 1.00 92.75 111 LEU A C 1
ATOM 865 O O . LEU A 1 111 ? 0.194 -0.228 -12.783 1.00 92.75 111 LEU A O 1
ATOM 869 N N . ARG A 1 112 ? -0.407 -2.372 -12.738 1.00 92.94 112 ARG A N 1
ATOM 870 C CA . ARG A 1 112 ? -1.796 -2.157 -13.148 1.00 92.94 112 ARG A CA 1
ATOM 871 C C . ARG A 1 112 ? -2.706 -2.470 -11.977 1.00 92.94 112 ARG A C 1
ATOM 873 O O . ARG A 1 112 ? -2.529 -3.490 -11.307 1.00 92.94 112 ARG A O 1
ATOM 880 N N . LEU A 1 113 ? -3.671 -1.586 -11.753 1.00 94.06 113 LEU A N 1
ATOM 881 C CA . LEU A 1 113 ? -4.724 -1.749 -10.755 1.00 94.06 113 LEU A CA 1
ATOM 882 C C . LEU A 1 113 ? -5.791 -2.727 -11.269 1.00 94.06 113 LEU A C 1
ATOM 884 O O . LEU A 1 113 ? -5.919 -2.927 -12.481 1.00 94.06 113 LEU A O 1
ATOM 888 N N . ASP A 1 114 ? -6.532 -3.340 -10.342 1.00 91.00 114 ASP A N 1
ATOM 889 C CA . ASP A 1 114 ? -7.694 -4.191 -10.632 1.00 91.00 114 ASP A CA 1
ATOM 890 C C . ASP A 1 114 ? -7.412 -5.331 -11.633 1.00 91.00 114 ASP A C 1
ATOM 892 O O . ASP A 1 114 ? -8.130 -5.561 -12.607 1.00 91.00 114 ASP A O 1
ATOM 896 N N . GLN A 1 115 ? -6.296 -6.036 -11.434 1.00 92.25 115 GLN A N 1
ATOM 897 C CA . GLN A 1 115 ? -5.910 -7.159 -12.286 1.00 92.25 115 GLN A CA 1
ATOM 898 C C . GLN A 1 115 ? -6.287 -8.494 -11.640 1.00 92.25 115 GLN A C 1
ATOM 900 O O . GLN A 1 115 ? -6.102 -8.705 -10.447 1.00 92.25 115 GLN A O 1
ATOM 905 N N . LYS A 1 116 ? -6.721 -9.464 -12.454 1.00 93.12 116 LYS A N 1
ATOM 906 C CA . LYS A 1 116 ? -7.023 -10.841 -12.003 1.00 93.12 116 LYS A CA 1
ATOM 907 C C . LYS A 1 116 ? -5.776 -11.697 -11.726 1.00 93.12 116 LYS A C 1
ATOM 909 O O . LYS A 1 116 ? -5.878 -12.916 -11.636 1.00 93.12 116 LYS A O 1
ATOM 914 N N . HIS A 1 117 ? -4.597 -11.086 -11.649 1.00 94.19 117 HIS A N 1
ATOM 915 C CA . HIS A 1 117 ? -3.329 -11.781 -11.461 1.00 94.19 117 HIS A CA 1
ATOM 916 C C . HIS A 1 117 ? -2.441 -11.033 -10.467 1.00 94.19 117 HIS A C 1
ATOM 918 O O . HIS A 1 117 ? -2.479 -9.808 -10.370 1.00 94.19 117 HIS A O 1
ATOM 924 N N . GLN A 1 118 ? -1.586 -11.779 -9.767 1.00 93.12 118 GLN A N 1
ATOM 925 C CA . GLN A 1 118 ? -0.543 -11.214 -8.912 1.00 93.12 118 GLN A CA 1
ATOM 926 C C . GLN A 1 118 ? 0.819 -11.229 -9.605 1.00 93.12 118 GLN A C 1
ATOM 928 O O . GLN A 1 118 ? 0.976 -11.796 -10.681 1.00 93.12 118 GLN A O 1
ATOM 933 N N . SER A 1 119 ? 1.828 -10.617 -8.981 1.00 93.38 119 SER A N 1
ATOM 934 C CA . SER A 1 119 ? 3.190 -10.531 -9.528 1.00 93.38 119 SER A CA 1
ATOM 935 C C . SER A 1 119 ? 3.782 -11.887 -9.924 1.00 93.38 119 SER A C 1
ATOM 937 O O . SER A 1 119 ? 4.528 -11.948 -10.899 1.00 93.38 119 SER A O 1
ATOM 939 N N . ARG A 1 120 ? 3.434 -12.967 -9.205 1.00 93.25 120 ARG A N 1
ATOM 940 C CA . ARG A 1 120 ? 3.894 -14.335 -9.499 1.00 93.25 120 ARG A CA 1
ATOM 941 C C . ARG A 1 120 ? 3.318 -14.889 -10.804 1.00 93.25 120 ARG A C 1
ATOM 943 O O . ARG A 1 120 ? 4.045 -15.516 -11.561 1.00 93.25 120 ARG A O 1
ATOM 950 N N . ASP A 1 121 ? 2.048 -14.601 -11.068 1.00 95.00 121 ASP A N 1
ATOM 951 C CA . ASP A 1 121 ? 1.273 -15.168 -12.177 1.00 95.00 121 ASP A CA 1
ATOM 952 C C . ASP A 1 121 ? 1.007 -14.107 -13.262 1.00 95.00 121 ASP A C 1
ATOM 954 O 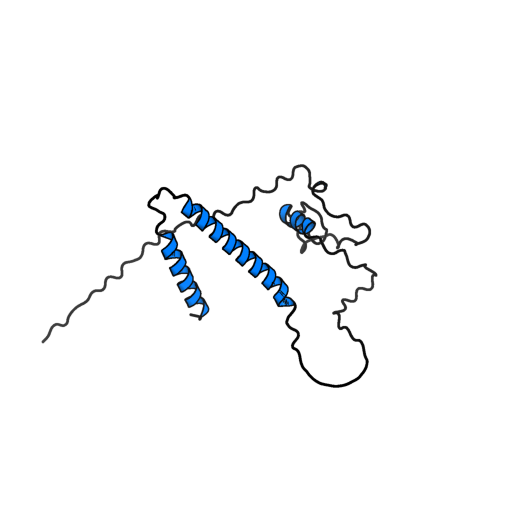O . ASP A 1 121 ? 0.041 -14.178 -14.018 1.00 95.00 121 ASP A O 1
ATOM 958 N N . CYS A 1 122 ? 1.843 -13.064 -13.302 1.00 96.00 122 CYS A N 1
ATOM 959 C CA . CYS A 1 122 ? 1.662 -11.933 -14.195 1.00 96.00 122 CYS A CA 1
ATOM 960 C C . CYS A 1 122 ? 2.125 -12.294 -15.616 1.00 96.00 122 CYS A C 1
ATOM 962 O O . CYS A 1 122 ? 3.329 -12.512 -15.812 1.00 96.00 122 CYS A O 1
ATOM 964 N N . PRO A 1 123 ? 1.209 -12.305 -16.607 1.00 95.38 123 PRO A N 1
ATOM 965 C CA . PRO A 1 123 ? 1.542 -12.644 -17.991 1.00 95.38 123 PRO A CA 1
ATOM 966 C C . PRO A 1 123 ? 2.322 -11.524 -18.688 1.00 95.38 123 PRO A C 1
ATOM 968 O O . PRO A 1 123 ? 2.932 -11.749 -19.727 1.00 95.38 123 PRO A O 1
ATOM 971 N N . ASN A 1 124 ? 2.300 -10.318 -18.118 1.00 91.62 124 ASN A N 1
ATOM 972 C CA . ASN A 1 124 ? 3.012 -9.169 -18.646 1.00 91.62 124 ASN A CA 1
ATOM 973 C C . ASN A 1 124 ? 4.466 -9.157 -18.154 1.00 91.62 124 ASN A C 1
ATOM 975 O O . ASN A 1 124 ? 4.802 -9.624 -17.055 1.00 91.62 124 ASN A O 1
ATOM 979 N N . ASP A 1 125 ? 5.332 -8.568 -18.968 1.00 88.56 125 ASP A N 1
ATOM 980 C CA . ASP A 1 125 ? 6.693 -8.241 -18.570 1.00 88.56 125 ASP A CA 1
ATOM 981 C C . ASP A 1 125 ? 6.735 -7.064 -17.588 1.00 88.56 125 ASP A C 1
ATOM 983 O O . ASP A 1 125 ? 5.753 -6.351 -17.371 1.00 88.56 125 ASP A O 1
ATOM 987 N N . PHE A 1 126 ? 7.901 -6.871 -16.971 1.00 86.25 126 PHE A N 1
ATOM 988 C CA . PHE A 1 126 ? 8.176 -5.680 -16.171 1.00 86.25 126 PHE A CA 1
ATOM 989 C C . PHE A 1 126 ? 8.043 -4.420 -17.029 1.00 86.25 126 PHE A C 1
ATOM 991 O O . PHE A 1 126 ? 8.477 -4.409 -18.184 1.00 86.25 126 PHE A O 1
ATOM 998 N N . HIS A 1 127 ? 7.506 -3.348 -16.444 1.00 81.69 127 HIS A N 1
ATOM 999 C CA . HIS A 1 127 ? 7.452 -2.058 -17.125 1.00 81.69 127 HIS A CA 1
ATOM 1000 C C . HIS A 1 127 ? 8.843 -1.612 -17.563 1.00 81.69 127 HIS A C 1
ATOM 1002 O O . HIS A 1 127 ? 9.795 -1.607 -16.777 1.00 81.69 127 HIS A O 1
ATOM 1008 N N . SER A 1 128 ? 8.947 -1.213 -18.830 1.00 77.50 128 SER A N 1
ATOM 1009 C CA . SER A 1 128 ? 10.102 -0.456 -19.289 1.00 77.50 128 SER A CA 1
ATOM 1010 C C . SER A 1 128 ? 10.137 0.853 -18.505 1.00 77.50 128 SER A C 1
ATOM 1012 O O . SER A 1 128 ? 9.128 1.548 -18.425 1.00 77.50 128 SER A O 1
ATOM 1014 N N . GLY A 1 129 ? 11.285 1.201 -17.922 1.00 75.56 129 GLY A N 1
ATOM 1015 C CA . GLY A 1 129 ? 11.449 2.486 -17.233 1.00 75.56 129 GLY A CA 1
ATOM 1016 C C . GLY A 1 129 ? 11.314 3.698 -18.166 1.00 75.56 129 GLY A C 1
ATOM 1017 O O . GLY A 1 129 ? 11.226 4.829 -17.700 1.00 75.56 129 GLY A O 1
ATOM 1018 N N . VAL A 1 130 ? 11.300 3.474 -19.483 1.00 79.81 130 VAL A N 1
ATOM 1019 C CA . VAL A 1 130 ? 11.096 4.513 -20.495 1.00 79.81 130 VAL A CA 1
ATOM 1020 C C . VAL A 1 130 ? 9.613 4.879 -20.547 1.00 79.81 130 VAL A C 1
ATOM 1022 O O . VAL A 1 130 ? 8.787 4.042 -20.899 1.00 79.81 130 VAL A O 1
ATOM 1025 N N . GLY A 1 131 ? 9.284 6.130 -20.214 1.00 76.94 131 GLY A N 1
ATOM 1026 C CA . GLY A 1 131 ? 7.896 6.609 -20.193 1.00 76.94 131 GLY A CA 1
ATOM 1027 C C . GLY A 1 131 ? 7.107 6.170 -18.958 1.00 76.94 131 GLY A C 1
ATOM 1028 O O . GLY A 1 131 ? 5.885 6.069 -19.021 1.00 76.94 131 GLY A O 1
ATOM 1029 N N . TYR A 1 132 ? 7.798 5.887 -17.851 1.00 85.38 132 TYR A N 1
ATOM 1030 C CA . TYR A 1 132 ? 7.158 5.607 -16.571 1.00 85.38 132 TYR A CA 1
ATOM 1031 C C . TYR A 1 132 ? 6.238 6.762 -16.154 1.00 85.38 132 TYR A C 1
ATOM 1033 O O . TYR A 1 132 ? 6.688 7.902 -16.035 1.00 85.38 132 TYR A O 1
ATOM 1041 N N . CYS A 1 133 ? 4.965 6.450 -15.922 1.00 84.75 133 CYS A N 1
ATOM 1042 C CA . CYS A 1 133 ? 3.989 7.366 -15.353 1.00 84.75 133 CYS A CA 1
ATOM 1043 C C . CYS A 1 133 ? 3.648 6.869 -13.948 1.00 84.75 133 CYS A C 1
ATOM 1045 O O . CYS A 1 133 ? 3.348 5.685 -13.781 1.00 84.75 133 CYS A O 1
ATOM 1047 N N . GLU A 1 134 ? 3.746 7.752 -12.954 1.00 90.06 134 GLU A N 1
ATOM 1048 C CA . GLU A 1 134 ? 3.397 7.404 -11.577 1.00 90.06 134 GLU A CA 1
ATOM 1049 C C . GLU A 1 134 ? 1.915 7.045 -11.482 1.00 90.06 134 GLU A C 1
ATOM 1051 O O . GLU A 1 134 ? 1.071 7.770 -12.012 1.00 90.06 134 GLU A O 1
ATOM 1056 N N . LEU A 1 135 ? 1.588 5.958 -10.775 1.00 92.75 135 LEU A N 1
ATOM 1057 C CA . LEU A 1 135 ? 0.184 5.637 -10.527 1.00 92.75 135 LEU A CA 1
ATOM 1058 C C . LEU A 1 135 ? -0.434 6.638 -9.561 1.00 92.75 135 LEU A C 1
ATOM 1060 O O . LEU A 1 135 ? 0.031 6.836 -8.434 1.00 92.75 135 LEU A O 1
ATOM 1064 N N . THR A 1 136 ? -1.555 7.204 -9.984 1.00 93.50 136 THR A N 1
ATOM 1065 C CA . THR A 1 136 ? -2.343 8.150 -9.207 1.00 93.50 136 THR A CA 1
ATOM 1066 C C . THR A 1 136 ? -3.741 7.606 -8.931 1.00 93.50 136 THR A C 1
ATOM 1068 O O . THR A 1 136 ? -4.171 6.582 -9.458 1.00 93.50 136 THR A O 1
ATOM 1071 N N . LEU A 1 137 ? -4.491 8.307 -8.079 1.00 90.38 137 LEU A N 1
ATOM 1072 C CA . LEU A 1 137 ? -5.897 7.979 -7.831 1.00 90.38 137 LEU A CA 1
ATOM 1073 C C . LEU A 1 137 ? -6.776 8.155 -9.078 1.00 90.38 137 LEU A C 1
ATOM 1075 O O . LEU A 1 137 ? -7.837 7.543 -9.146 1.00 90.38 137 LEU A O 1
ATOM 1079 N N . SER A 1 138 ? -6.344 8.957 -10.055 1.00 90.75 138 SER A N 1
ATOM 1080 C CA . SER A 1 138 ? -7.057 9.147 -11.322 1.00 90.75 138 SER A CA 1
ATOM 1081 C C . SER A 1 138 ? -7.056 7.884 -12.187 1.00 90.75 138 SER A C 1
ATOM 1083 O O . SER A 1 138 ? -7.952 7.711 -13.007 1.00 90.75 138 SER A O 1
ATOM 1085 N N . ASP A 1 139 ? -6.084 6.993 -11.976 1.00 90.31 139 ASP A N 1
ATOM 1086 C CA . ASP A 1 139 ? -5.946 5.724 -12.698 1.00 90.31 139 ASP A CA 1
ATOM 1087 C C . ASP A 1 139 ? -6.814 4.605 -12.096 1.00 90.31 139 ASP A C 1
ATOM 1089 O O . ASP A 1 139 ? -6.879 3.494 -12.627 1.00 90.31 139 ASP A O 1
ATOM 1093 N N . VAL A 1 140 ? -7.485 4.876 -10.970 1.00 91.31 140 VAL A N 1
ATOM 1094 C CA . VAL A 1 140 ? -8.394 3.927 -10.326 1.00 91.31 140 VAL A CA 1
ATOM 1095 C C . VAL A 1 140 ? -9.665 3.795 -11.177 1.00 91.31 140 VAL A C 1
ATOM 1097 O O . VAL A 1 140 ? -10.328 4.804 -11.436 1.00 91.31 140 VAL A O 1
ATOM 1100 N N . PRO A 1 141 ? -10.068 2.570 -11.567 1.00 86.44 141 PRO A N 1
ATOM 1101 C CA . PRO A 1 141 ? -11.282 2.355 -12.344 1.00 86.44 141 PRO A CA 1
ATOM 1102 C C . PRO A 1 141 ? -12.510 2.965 -11.663 1.00 86.44 141 PRO A C 1
ATOM 1104 O O . PRO A 1 141 ? -12.813 2.684 -10.497 1.00 86.44 141 PRO A O 1
ATOM 1107 N N . SER A 1 142 ? -13.243 3.795 -12.404 1.00 82.25 142 SER A N 1
ATOM 1108 C CA . SER A 1 142 ? -14.476 4.424 -11.936 1.00 82.25 142 SER A CA 1
ATOM 1109 C C . SER A 1 142 ? -15.519 3.338 -11.666 1.00 82.25 142 SER A C 1
ATOM 1111 O O . SER A 1 142 ? -16.039 2.723 -12.590 1.00 82.25 142 SER A O 1
ATOM 1113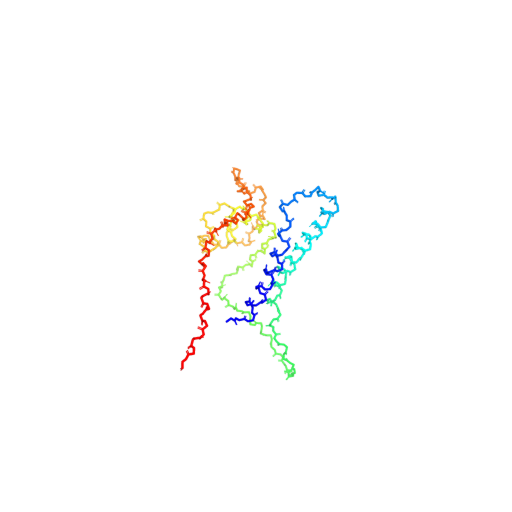 N N . GLY A 1 143 ? -15.797 3.064 -10.394 1.00 81.06 143 GLY A N 1
ATOM 1114 C CA . GLY A 1 143 ? -16.693 1.976 -9.986 1.00 81.06 143 GLY A CA 1
ATOM 1115 C C . GLY A 1 143 ? -16.037 0.938 -9.084 1.00 81.06 143 GLY A C 1
ATOM 1116 O O . GLY A 1 143 ? -16.747 0.116 -8.504 1.00 81.06 143 GLY A O 1
ATOM 1117 N N . TYR A 1 144 ? -14.719 1.016 -8.882 1.00 80.44 144 TYR A N 1
ATOM 1118 C CA . TYR A 1 144 ? -14.076 0.235 -7.840 1.00 80.44 144 TYR A CA 1
ATOM 1119 C C . TYR A 1 144 ? -14.537 0.739 -6.472 1.00 80.44 144 TYR A C 1
ATOM 1121 O O . TYR A 1 144 ? -14.156 1.818 -6.012 1.00 80.44 144 TYR A O 1
ATOM 1129 N N . LYS A 1 145 ? -15.385 -0.048 -5.812 1.00 76.62 145 LYS A N 1
ATOM 1130 C CA . LYS A 1 145 ? -15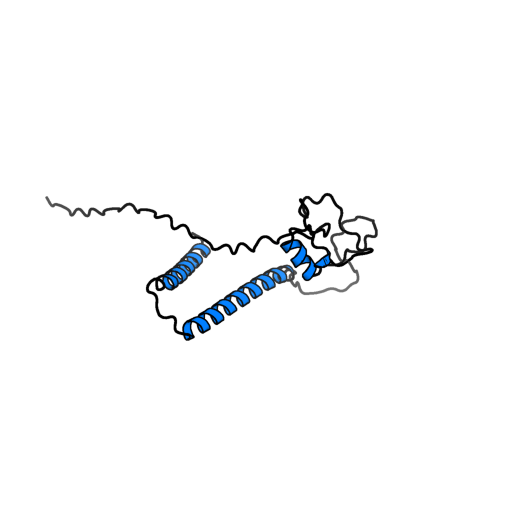.700 0.153 -4.403 1.00 76.62 145 LYS A CA 1
ATOM 1131 C C . LYS A 1 145 ? -14.605 -0.557 -3.622 1.00 76.62 145 LYS A C 1
ATOM 1133 O O . LYS A 1 145 ? -14.605 -1.788 -3.646 1.00 76.62 145 LYS A O 1
ATOM 1138 N N . PRO A 1 146 ? -13.667 0.171 -2.980 1.00 67.69 146 PRO A N 1
ATOM 1139 C CA . PRO A 1 146 ? -12.729 -0.480 -2.086 1.00 67.69 146 PRO A CA 1
ATOM 1140 C C . PRO A 1 146 ? -13.556 -1.291 -1.104 1.00 67.69 146 PRO A C 1
ATOM 1142 O O . PRO A 1 146 ? -14.525 -0.776 -0.535 1.00 67.69 146 PRO A O 1
ATOM 1145 N N . GLU A 1 147 ? -13.225 -2.575 -1.010 1.00 71.50 147 GLU A N 1
ATOM 1146 C CA . GLU A 1 147 ? -13.874 -3.478 -0.078 1.00 71.50 147 GLU A CA 1
ATOM 1147 C C . GLU A 1 147 ? -13.845 -2.773 1.281 1.00 71.50 147 GLU A C 1
ATOM 1149 O O . GLU A 1 147 ? -12.765 -2.326 1.687 1.00 71.50 147 GLU A O 1
ATOM 1154 N N . PRO A 1 148 ? -15.008 -2.518 1.912 1.00 66.38 148 PRO A N 1
ATOM 1155 C CA . PRO A 1 148 ? -15.031 -1.791 3.167 1.00 66.38 148 PRO A CA 1
ATOM 1156 C C . PRO A 1 148 ? -14.138 -2.579 4.102 1.00 66.38 148 PRO A C 1
ATOM 1158 O O . PRO A 1 148 ? -14.449 -3.743 4.340 1.00 66.38 148 PRO A O 1
ATOM 1161 N N . GLU A 1 149 ? -13.017 -1.973 4.524 1.00 61.41 149 GLU A N 1
ATOM 1162 C CA . GLU A 1 149 ? -12.004 -2.611 5.361 1.00 61.41 149 GLU A CA 1
ATOM 1163 C C . GLU A 1 149 ? -12.737 -3.452 6.388 1.00 61.41 149 GLU A C 1
ATOM 1165 O O . GLU A 1 149 ? -13.356 -2.918 7.321 1.00 61.41 149 GLU A O 1
ATOM 1170 N N . ARG A 1 150 ? -12.738 -4.773 6.174 1.00 57.94 150 ARG A N 1
ATOM 1171 C CA . ARG A 1 150 ? -13.264 -5.693 7.158 1.00 57.94 150 ARG A CA 1
ATOM 1172 C C . ARG A 1 150 ? -12.255 -5.606 8.270 1.00 57.94 150 ARG A C 1
ATOM 1174 O O . ARG A 1 150 ? -11.268 -6.331 8.288 1.00 57.94 150 ARG A O 1
ATOM 1181 N N . LYS A 1 151 ? -12.493 -4.667 9.183 1.00 59.81 151 LYS A N 1
ATOM 1182 C CA . LYS A 1 151 ? -11.976 -4.717 10.535 1.00 59.81 151 LYS A CA 1
ATOM 1183 C C . LYS A 1 151 ? -12.343 -6.118 10.975 1.00 59.81 151 LYS A C 1
ATOM 1185 O O . LYS A 1 151 ? -13.520 -6.398 11.200 1.00 59.81 151 LYS A O 1
ATOM 1190 N N . THR A 1 152 ? -11.373 -7.023 10.957 1.00 50.59 152 THR A N 1
ATOM 1191 C CA . THR A 1 152 ? -11.499 -8.354 11.524 1.00 50.59 152 THR A CA 1
ATOM 1192 C C . THR A 1 152 ? -11.738 -8.130 13.003 1.00 50.59 152 THR A C 1
ATOM 1194 O O . THR A 1 152 ? -10.816 -8.091 13.811 1.00 50.59 152 THR A O 1
ATOM 1197 N N . VAL A 1 153 ? -13.002 -7.897 13.348 1.00 53.34 153 VAL A N 1
ATOM 1198 C CA . VAL A 1 153 ? -13.520 -8.101 14.683 1.00 53.34 153 VAL A CA 1
ATOM 1199 C C . VAL A 1 153 ? -13.382 -9.599 14.858 1.00 53.34 153 VAL A C 1
ATOM 1201 O O . VAL A 1 153 ? -14.145 -10.377 14.289 1.00 53.34 153 VAL A O 1
ATOM 1204 N N . ALA A 1 154 ? -12.309 -10.005 15.528 1.00 48.50 154 ALA A N 1
ATOM 1205 C CA . ALA A 1 154 ? -12.105 -11.379 15.928 1.00 48.50 154 ALA A CA 1
ATOM 1206 C C . ALA A 1 154 ? -13.250 -11.751 16.879 1.00 48.50 154 ALA A C 1
ATOM 1208 O O . ALA A 1 154 ? -13.167 -11.550 18.088 1.00 48.50 154 ALA A O 1
ATOM 1209 N N . THR A 1 155 ? -14.353 -12.250 16.324 1.00 45.88 155 THR A N 1
ATOM 1210 C CA . THR A 1 155 ? -15.385 -12.948 17.080 1.00 45.88 155 THR A CA 1
ATOM 1211 C C . THR A 1 155 ? -14.742 -14.232 17.576 1.00 45.88 155 THR A C 1
ATOM 1213 O O . THR A 1 155 ? -14.653 -15.223 16.857 1.00 45.88 155 THR A O 1
ATOM 1216 N N . MET A 1 156 ? -14.214 -14.190 18.797 1.00 51.34 156 MET A N 1
ATOM 1217 C CA . MET A 1 156 ? -13.795 -15.389 19.504 1.00 51.34 156 MET A CA 1
ATOM 1218 C C . MET A 1 156 ? -15.061 -16.174 19.840 1.00 51.34 156 MET A C 1
ATOM 1220 O O . MET A 1 156 ? -15.744 -15.881 20.820 1.00 51.34 156 MET A O 1
ATOM 1224 N N . THR A 1 157 ? -15.412 -17.142 18.998 1.00 45.09 157 THR A N 1
ATOM 1225 C CA . THR A 1 157 ? -16.417 -18.151 19.325 1.00 45.09 157 THR A CA 1
ATOM 1226 C C . THR A 1 157 ? -15.860 -18.966 20.486 1.00 45.09 157 THR A C 1
ATOM 1228 O O . THR A 1 157 ? -14.977 -19.807 20.317 1.00 45.09 157 THR A O 1
ATOM 1231 N N . LEU A 1 158 ? -16.323 -18.646 21.693 1.00 55.94 158 LEU A N 1
ATOM 1232 C CA . LEU A 1 158 ? -16.007 -19.374 22.910 1.00 55.94 158 LEU A CA 1
ATOM 1233 C C . LEU A 1 158 ? -16.696 -20.740 22.816 1.00 55.94 158 LEU A C 1
ATOM 1235 O O . LEU A 1 158 ? -17.882 -20.874 23.105 1.00 55.94 158 LEU A O 1
ATOM 1239 N N . ALA A 1 159 ? -15.970 -21.749 22.341 1.00 51.28 159 ALA A N 1
ATOM 1240 C CA . ALA A 1 159 ? -16.405 -23.131 22.449 1.00 51.28 159 ALA A CA 1
ATOM 1241 C C . ALA A 1 159 ? -16.385 -23.516 23.935 1.00 51.28 159 ALA A C 1
ATOM 1243 O O . ALA A 1 159 ? -15.330 -23.554 24.571 1.00 51.28 159 ALA A O 1
ATOM 1244 N N . HIS A 1 160 ? -17.569 -23.756 24.492 1.00 50.06 160 HIS A N 1
ATOM 1245 C CA . HIS A 1 160 ? -17.740 -24.361 25.803 1.00 50.06 160 HIS A CA 1
ATOM 1246 C C . HIS A 1 160 ? -17.265 -25.818 25.723 1.00 50.06 160 HIS A C 1
ATOM 1248 O O . HIS A 1 160 ? -17.989 -26.684 25.245 1.00 50.06 160 HIS A O 1
ATOM 1254 N N . SER A 1 161 ? -16.038 -26.080 26.171 1.00 54.22 161 SER A N 1
ATOM 1255 C CA . SER A 1 161 ? -15.565 -27.441 26.429 1.00 54.22 161 SER A CA 1
ATOM 1256 C C . SER A 1 161 ? -15.929 -27.827 27.861 1.00 54.22 161 SER A C 1
ATOM 1258 O O . SER A 1 161 ? -15.284 -27.389 28.816 1.00 54.22 161 SER A O 1
ATOM 1260 N N . GLU A 1 162 ? -16.972 -28.642 28.005 1.00 48.91 162 GLU A N 1
ATOM 1261 C CA . GLU A 1 162 ? -17.292 -29.355 29.241 1.00 48.91 162 GLU A CA 1
ATOM 1262 C C . GLU A 1 162 ? -16.088 -30.213 29.668 1.00 48.91 162 GLU A C 1
ATOM 1264 O O . GLU A 1 162 ? -15.606 -31.071 28.927 1.00 48.91 162 GLU A O 1
ATOM 1269 N N . SER A 1 163 ? -15.559 -29.942 30.864 1.00 52.41 163 SER A N 1
ATOM 1270 C CA . SER A 1 163 ? -14.502 -30.739 31.494 1.00 52.41 163 SER A CA 1
ATOM 1271 C C . SER A 1 163 ? -15.092 -31.978 32.176 1.00 52.41 163 SER A C 1
ATOM 1273 O O . SER A 1 163 ? -15.995 -31.823 33.000 1.00 52.41 163 SER A O 1
ATOM 1275 N N . PRO A 1 164 ? -14.548 -33.188 31.948 1.00 57.12 164 PRO A N 1
ATOM 1276 C CA . PRO A 1 164 ? -14.882 -34.359 32.750 1.00 57.12 164 PRO A CA 1
ATOM 1277 C C . PRO A 1 164 ? -14.253 -34.243 34.145 1.00 57.12 164 PRO A C 1
ATOM 1279 O O . PRO A 1 164 ? -13.042 -34.049 34.281 1.00 57.12 164 PRO A O 1
ATOM 1282 N N . GLN A 1 165 ? -15.065 -34.369 35.195 1.00 53.66 165 GLN A N 1
ATOM 1283 C CA . GLN A 1 165 ? -14.590 -34.435 36.575 1.00 53.66 165 GLN A CA 1
ATOM 1284 C C . GLN A 1 165 ? -13.897 -35.780 36.846 1.00 53.66 165 GLN A C 1
ATOM 1286 O O . GLN A 1 165 ? -14.543 -36.822 36.923 1.00 53.66 165 GLN A O 1
ATOM 1291 N N . CYS A 1 166 ? -12.579 -35.757 37.051 1.00 37.19 166 CYS A N 1
ATOM 1292 C CA . CYS A 1 166 ? -11.860 -36.868 37.673 1.00 37.19 166 CYS A CA 1
ATOM 1293 C C . CYS A 1 166 ? -12.072 -36.828 39.193 1.00 37.19 166 CYS A C 1
ATOM 1295 O O . CYS A 1 166 ? -11.357 -36.128 39.915 1.00 37.19 166 CYS A O 1
ATOM 1297 N N . SER A 1 167 ? -13.049 -37.594 39.677 1.00 58.25 167 SER A N 1
ATOM 1298 C CA . SER A 1 167 ? -13.245 -37.875 41.101 1.00 58.25 167 SER A CA 1
ATOM 1299 C C . SER A 1 167 ? -12.071 -38.682 41.662 1.00 58.25 167 SER A C 1
ATOM 1301 O O . SER A 1 167 ? -11.819 -39.814 41.251 1.00 58.25 167 SER A O 1
ATOM 1303 N N . ARG A 1 168 ? -11.353 -38.102 42.632 1.00 55.09 168 ARG A N 1
ATOM 1304 C CA . ARG A 1 168 ? -10.401 -38.818 43.492 1.00 55.09 168 ARG A CA 1
ATOM 1305 C C . ARG A 1 168 ? -11.182 -39.611 44.538 1.00 55.09 168 ARG A C 1
ATOM 1307 O O . ARG A 1 168 ? -11.757 -39.012 45.441 1.00 55.09 168 ARG A O 1
ATOM 1314 N N . HIS A 1 169 ? -11.152 -40.936 44.450 1.00 53.59 169 HIS A N 1
ATOM 1315 C CA . HIS A 1 169 ? -11.474 -41.795 45.586 1.00 53.59 169 HIS A CA 1
ATOM 1316 C C . HIS A 1 169 ? -10.199 -42.063 46.388 1.00 53.59 169 HIS A C 1
ATOM 1318 O O . HIS A 1 169 ? -9.260 -42.690 45.902 1.00 53.59 169 HIS A O 1
ATOM 1324 N N . THR A 1 170 ? -10.180 -41.560 47.619 1.00 61.38 170 THR A N 1
ATOM 1325 C CA . THR A 1 170 ? -9.214 -41.920 48.657 1.00 61.38 170 THR A CA 1
ATOM 1326 C C . THR A 1 170 ? -9.829 -43.054 49.470 1.00 61.38 170 THR A C 1
ATOM 1328 O O . THR A 1 170 ? -10.855 -42.848 50.115 1.00 61.38 170 THR A O 1
ATOM 1331 N N . SER A 1 171 ? -9.227 -44.240 49.457 1.00 63.84 171 SER A N 1
ATOM 1332 C CA . SER A 1 171 ? -9.591 -45.341 50.357 1.00 63.84 171 SER A CA 1
ATOM 1333 C C . SER A 1 171 ? -8.424 -45.646 51.296 1.00 63.84 171 SER A C 1
ATOM 1335 O O . SER A 1 171 ? -7.316 -45.946 50.854 1.00 63.84 171 SER A O 1
ATOM 1337 N N . LEU A 1 172 ? -8.706 -45.488 52.593 1.00 60.97 172 LEU A N 1
ATOM 1338 C CA . LEU A 1 172 ? -7.856 -45.782 53.751 1.00 60.97 172 LEU A CA 1
ATOM 1339 C C . LEU A 1 172 ? -7.644 -47.301 53.944 1.00 60.97 172 LEU A C 1
ATOM 1341 O O . LEU A 1 172 ? -8.449 -48.088 53.444 1.00 60.97 172 LEU A O 1
ATOM 1345 N N . PRO A 1 173 ? -6.623 -47.722 54.717 1.00 68.94 173 PRO A N 1
ATOM 1346 C CA . PRO A 1 173 ? -6.314 -49.128 54.943 1.00 68.94 173 PRO A CA 1
ATOM 1347 C C . PRO A 1 173 ? -7.137 -49.708 56.103 1.00 68.94 173 PRO A C 1
ATOM 1349 O O . PRO A 1 173 ? -7.339 -49.042 57.121 1.00 68.94 173 PRO A O 1
ATOM 1352 N N . GLN A 1 174 ? -7.557 -50.969 55.976 1.00 66.31 174 GLN A N 1
ATOM 1353 C CA . GLN A 1 174 ? -8.015 -51.770 57.111 1.00 66.31 174 GLN A CA 1
ATOM 1354 C C . GLN A 1 174 ? -6.956 -52.798 57.508 1.00 66.31 174 GLN A C 1
ATOM 1356 O O . GLN A 1 174 ? -6.371 -53.491 56.681 1.00 66.31 174 GLN A O 1
ATOM 1361 N N . HIS A 1 175 ? -6.726 -52.800 58.814 1.00 59.34 175 HIS A N 1
ATOM 1362 C CA . HIS A 1 175 ? -5.829 -53.617 59.609 1.00 59.34 175 HIS A CA 1
ATOM 1363 C C . HIS A 1 175 ? -6.395 -55.036 59.759 1.00 59.34 175 HIS A C 1
ATOM 1365 O O . HIS A 1 175 ? -7.597 -55.186 59.988 1.00 59.34 175 HIS A O 1
ATOM 1371 N N . SER A 1 176 ? -5.540 -56.056 59.715 1.00 70.00 176 SER A N 1
ATOM 1372 C CA . SER A 1 176 ? -5.725 -57.345 60.401 1.00 70.00 176 SER A CA 1
ATOM 1373 C C . SER A 1 176 ? -4.357 -57.957 60.646 1.00 70.00 176 SER A C 1
ATOM 1375 O O . SER A 1 176 ? -3.620 -58.128 59.652 1.00 70.00 176 SER A O 1
#

Secondary structure (DSSP, 8-state):
--HHHHHHHHHHHHHHHHHTTTTS-----HHHHHHHHHHHHHHHHHHHHHHHHHHHGGG-------------------------S---PPPPPPHHHHHHHHHTT-BTTTTBSS-SS-GGG--SPPPPSTT-----GGGS-TT------------------PPP------------

Organism: NCBI:txid1759441

Sequence (176 aa):
MTQGDRTFKKFMCHLGAANTCLIATPKKTQTDYKLWKEQVHCIDDLLIQMYTRSCNANRATTPAAELARKNNMSNTSSSKSTNTNGRTKPPLLTAKENVLLIKYHGCFKCLRLDQKHQSRDCPNDFHSGVGYCELTLSDVPSGYKPEPERKTVATMTLAHSESPQCSRHTSLPQHS

Foldseek 3Di:
DDPVVVVVVVVVVVVVVVPPVVPPDDPPDPVNVVVVVVVVVVVVVVVVVVVVVVVCVVPPPDDDDDDDDDDDDDDDPDVDPDDPDPQDPADDADPVLVVQCVQQVHEPQDSAGNDPDHVVRDPDGRDRNVPDDHDDPVRPPDPDDRDPPPPCPPPPPPPDDDDDDDDDDDDDDDDD

pLDDT: mean 71.07, std 17.83, range [37.19, 96.0]

Radius of gyration: 29.3 Å; chains: 1; bounding box: 68×68×83 Å